Protein 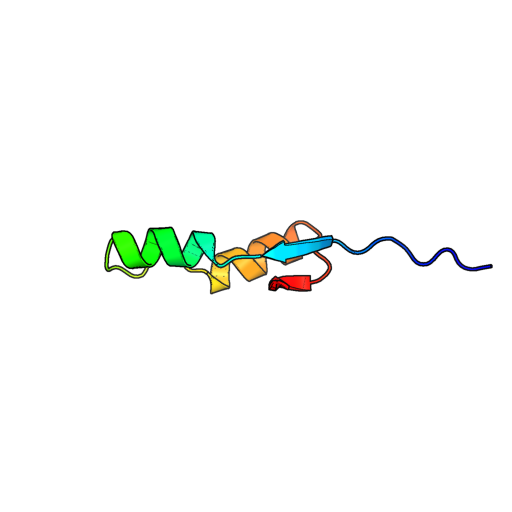AF-A0A2G2ACU0-F1 (afdb_monomer_lite)

pLDDT: mean 94.96, std 8.77, range [58.38, 98.75]

Foldseek 3Di:
DDDDDDAAEAEQVVQVVVCVVVVDCPPPSVVVQVVCVVVPHPYYD

Sequence (45 aa):
MATQDLRLGVNIDHVATVRNARGGDTPDPVRAAILAQEAGADGIT

Structure (mmCIF, N/CA/C/O backbone):
data_AF-A0A2G2ACU0-F1
#
_entry.id   AF-A0A2G2ACU0-F1
#
loop_
_atom_site.group_PDB
_atom_site.id
_atom_site.type_symbol
_atom_site.label_atom_id
_atom_site.label_alt_id
_atom_site.label_comp_id
_atom_site.label_asym_id
_atom_site.label_entity_id
_atom_site.label_seq_id
_atom_site.pdbx_PDB_ins_code
_atom_site.Cartn_x
_atom_site.Cartn_y
_atom_site.Cartn_z
_atom_site.occupancy
_atom_site.B_iso_or_equiv
_atom_site.auth_seq_id
_atom_site.auth_comp_id
_atom_site.auth_asym_id
_atom_site.auth_atom_id
_atom_site.pdbx_PDB_model_num
ATOM 1 N N . MET A 1 1 ? -15.183 11.589 29.803 1.00 58.38 1 MET A N 1
ATOM 2 C CA . MET A 1 1 ? -13.876 11.583 29.114 1.00 58.38 1 MET A CA 1
ATOM 3 C C . MET A 1 1 ? -14.121 10.965 27.753 1.00 58.38 1 MET A C 1
ATOM 5 O O . MET A 1 1 ? -14.616 9.848 27.730 1.00 58.38 1 MET A O 1
ATOM 9 N N . ALA A 1 2 ? -13.900 11.687 26.654 1.00 64.31 2 ALA A N 1
ATOM 10 C CA . ALA A 1 2 ? -13.957 11.064 25.335 1.00 64.31 2 ALA A CA 1
ATOM 11 C C . ALA A 1 2 ? -12.740 10.140 25.208 1.00 64.31 2 ALA A C 1
ATOM 13 O O . ALA A 1 2 ? -11.607 10.593 25.376 1.00 64.31 2 ALA A O 1
ATOM 14 N N . THR A 1 3 ? -12.971 8.851 24.995 1.00 72.44 3 THR A N 1
ATOM 15 C CA . THR A 1 3 ? -11.930 7.925 24.556 1.00 72.44 3 THR A CA 1
ATOM 16 C C . THR A 1 3 ? -11.518 8.353 23.155 1.00 72.44 3 THR A C 1
ATOM 18 O O . THR A 1 3 ? -12.359 8.441 22.268 1.00 72.44 3 THR A O 1
ATOM 21 N N . GLN A 1 4 ? -10.249 8.712 22.976 1.00 80.75 4 GLN A N 1
ATOM 22 C CA . GLN A 1 4 ? -9.684 8.891 21.641 1.00 80.75 4 GLN A CA 1
ATOM 23 C C . GLN A 1 4 ? -9.658 7.504 20.996 1.00 80.75 4 GLN A C 1
ATOM 25 O O . GLN A 1 4 ? -8.986 6.611 21.520 1.00 80.75 4 GLN A O 1
ATOM 30 N N . ASP A 1 5 ? -10.420 7.313 19.923 1.00 85.94 5 ASP A N 1
ATOM 31 C CA . ASP A 1 5 ? -10.419 6.052 19.189 1.00 85.94 5 ASP A CA 1
ATOM 32 C C . ASP A 1 5 ? -9.027 5.796 18.594 1.00 85.94 5 ASP A C 1
ATOM 34 O O . ASP A 1 5 ? -8.324 6.715 18.157 1.00 85.94 5 ASP A O 1
ATOM 38 N N . LEU A 1 6 ? -8.595 4.534 18.630 1.00 94.38 6 LEU A N 1
ATOM 39 C CA . LEU A 1 6 ? -7.303 4.131 18.087 1.00 94.38 6 LEU A CA 1
ATOM 40 C C . LEU A 1 6 ? -7.348 4.225 16.556 1.00 94.38 6 LEU A C 1
ATOM 42 O O . LEU A 1 6 ? -8.264 3.683 15.944 1.00 94.38 6 LEU A O 1
ATOM 46 N N . ARG A 1 7 ? -6.351 4.877 15.945 1.00 96.19 7 ARG A N 1
ATOM 47 C CA . ARG A 1 7 ? -6.285 5.080 14.490 1.00 96.19 7 ARG A CA 1
ATOM 48 C C . ARG A 1 7 ? -5.410 4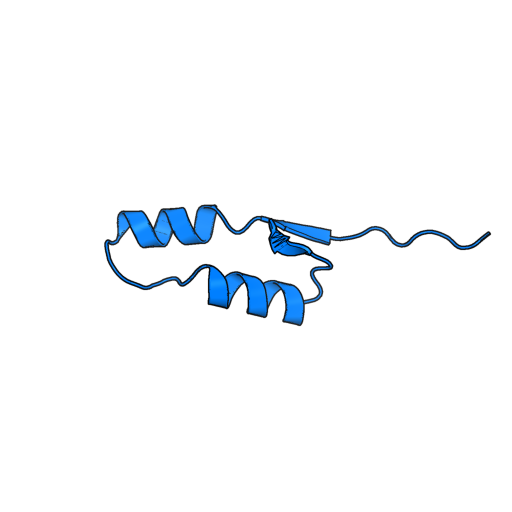.034 13.802 1.00 96.19 7 ARG A C 1
ATOM 50 O O . ARG A 1 7 ? -4.298 3.768 14.259 1.00 96.19 7 ARG A O 1
ATOM 57 N N . LEU A 1 8 ? -5.868 3.509 12.671 1.00 97.50 8 LEU A N 1
ATOM 58 C CA . LEU A 1 8 ? -5.116 2.623 11.788 1.00 97.50 8 LEU A CA 1
ATOM 59 C C . LEU A 1 8 ? -4.470 3.415 10.643 1.00 97.50 8 LEU A C 1
ATOM 61 O O . LEU A 1 8 ? -5.158 3.973 9.791 1.00 97.50 8 LEU A O 1
ATOM 65 N N . GLY A 1 9 ? -3.137 3.419 10.594 1.00 98.31 9 GLY A N 1
ATOM 66 C CA . GLY A 1 9 ? -2.371 3.859 9.426 1.00 98.31 9 GLY A CA 1
ATOM 67 C C . GLY A 1 9 ? -1.926 2.666 8.578 1.00 98.31 9 GLY A C 1
ATOM 68 O O . GLY A 1 9 ? -1.430 1.683 9.128 1.00 98.31 9 GLY A O 1
ATOM 69 N N . VAL A 1 10 ? -2.074 2.744 7.254 1.00 98.75 10 VAL A N 1
ATOM 70 C CA . VAL A 1 10 ? -1.623 1.693 6.324 1.00 98.75 10 VAL A CA 1
ATOM 71 C C . VAL A 1 10 ? -0.409 2.177 5.541 1.00 98.75 10 VAL A C 1
ATOM 73 O O . VAL A 1 10 ? -0.510 3.141 4.786 1.00 98.75 10 VAL A O 1
ATOM 76 N N . ASN A 1 11 ? 0.727 1.490 5.701 1.00 98.62 11 ASN A N 1
ATOM 77 C CA . ASN A 1 11 ? 1.913 1.738 4.885 1.00 98.62 11 ASN A CA 1
ATOM 78 C C . ASN A 1 11 ? 1.807 1.017 3.530 1.00 98.62 11 ASN A C 1
ATOM 80 O O . ASN A 1 11 ? 1.537 -0.186 3.495 1.00 98.62 11 ASN A O 1
ATOM 84 N N . ILE A 1 12 ? 2.039 1.731 2.428 1.00 98.56 12 ILE A N 1
ATOM 85 C CA . ILE A 1 12 ? 1.887 1.199 1.060 1.00 98.56 12 ILE A CA 1
ATOM 86 C C . ILE A 1 12 ? 3.211 1.004 0.302 1.00 98.56 12 ILE A C 1
ATOM 88 O O . ILE A 1 12 ? 3.186 0.662 -0.884 1.00 98.56 12 ILE A O 1
ATOM 92 N N . ASP A 1 13 ? 4.367 1.135 0.960 1.00 98.50 13 ASP A N 1
ATOM 93 C CA . ASP A 1 13 ? 5.687 1.031 0.314 1.00 98.50 13 ASP A CA 1
ATOM 94 C C . ASP A 1 13 ? 5.874 -0.294 -0.434 1.00 98.50 13 ASP A C 1
ATOM 96 O O . ASP A 1 13 ? 6.408 -0.340 -1.544 1.00 98.50 13 ASP A O 1
ATOM 100 N N . HIS A 1 14 ? 5.354 -1.386 0.126 1.00 98.38 14 HIS A N 1
ATOM 101 C CA . HIS A 1 14 ? 5.493 -2.718 -0.462 1.00 98.38 14 HIS A CA 1
ATOM 102 C C . HIS A 1 14 ? 4.676 -2.899 -1.750 1.00 98.38 14 HIS A C 1
ATOM 104 O O . HIS A 1 14 ? 5.034 -3.724 -2.595 1.00 98.38 14 HIS A O 1
ATOM 110 N N . VAL A 1 15 ? 3.628 -2.095 -1.964 1.00 98.56 15 VAL A N 1
ATOM 111 C CA . VAL A 1 15 ? 2.935 -2.036 -3.260 1.00 98.56 15 VAL A CA 1
ATOM 112 C C . VAL A 1 15 ? 3.892 -1.488 -4.319 1.00 98.56 15 VAL A C 1
ATOM 114 O O . VAL A 1 15 ? 4.038 -2.078 -5.393 1.00 98.56 15 VAL A O 1
ATOM 117 N N . ALA A 1 16 ? 4.618 -0.415 -3.990 1.00 98.12 16 ALA A N 1
ATOM 118 C CA . ALA A 1 16 ? 5.631 0.159 -4.869 1.00 98.12 16 ALA A CA 1
ATOM 119 C C . ALA A 1 16 ? 6.816 -0.795 -5.082 1.00 98.12 16 ALA A C 1
ATOM 121 O O . ALA A 1 16 ? 7.331 -0.870 -6.197 1.00 98.12 16 ALA A O 1
ATOM 122 N N . THR A 1 17 ? 7.217 -1.576 -4.073 1.00 98.44 17 THR A N 1
ATOM 123 C CA . THR A 1 17 ? 8.255 -2.609 -4.225 1.00 98.44 17 THR A CA 1
ATOM 124 C C . THR A 1 17 ? 7.894 -3.618 -5.317 1.00 98.44 17 THR A C 1
ATOM 126 O O . THR A 1 17 ? 8.702 -3.866 -6.213 1.00 98.44 17 THR A O 1
ATOM 129 N N . VAL A 1 18 ? 6.671 -4.162 -5.295 1.00 98.31 18 VAL A N 1
ATOM 130 C CA . VAL A 1 18 ? 6.210 -5.129 -6.310 1.00 98.31 18 VAL A CA 1
ATOM 131 C C . VAL A 1 18 ? 6.137 -4.487 -7.695 1.00 98.31 18 VAL A C 1
ATOM 133 O O . VAL A 1 18 ? 6.571 -5.095 -8.674 1.00 98.31 18 VAL A O 1
ATOM 136 N N . ARG A 1 19 ? 5.615 -3.258 -7.785 1.00 98.44 19 ARG A N 1
ATOM 137 C CA . ARG A 1 19 ? 5.552 -2.498 -9.041 1.00 98.44 19 ARG A CA 1
ATOM 138 C C . ARG A 1 19 ? 6.940 -2.317 -9.650 1.00 98.44 19 ARG A C 1
ATOM 140 O O . ARG A 1 19 ? 7.166 -2.668 -10.805 1.00 98.44 19 ARG A O 1
ATOM 147 N N . ASN A 1 20 ? 7.880 -1.815 -8.852 1.00 97.75 20 ASN A N 1
ATOM 148 C CA . ASN A 1 20 ? 9.235 -1.508 -9.299 1.00 97.75 20 ASN A CA 1
ATOM 149 C C . ASN A 1 20 ? 9.979 -2.773 -9.751 1.00 97.75 20 ASN A C 1
ATOM 151 O O . ASN A 1 20 ? 10.693 -2.729 -10.746 1.00 97.75 20 ASN A O 1
ATOM 155 N N . ALA A 1 21 ? 9.763 -3.909 -9.078 1.00 98.38 21 ALA A N 1
ATOM 156 C CA . ALA A 1 21 ? 10.341 -5.191 -9.484 1.00 98.38 21 ALA A CA 1
ATOM 157 C C . ALA A 1 21 ? 9.830 -5.681 -10.854 1.00 98.38 21 ALA A C 1
ATOM 159 O O . ALA A 1 21 ? 10.541 -6.407 -11.545 1.00 98.38 21 ALA A O 1
ATOM 160 N N . ARG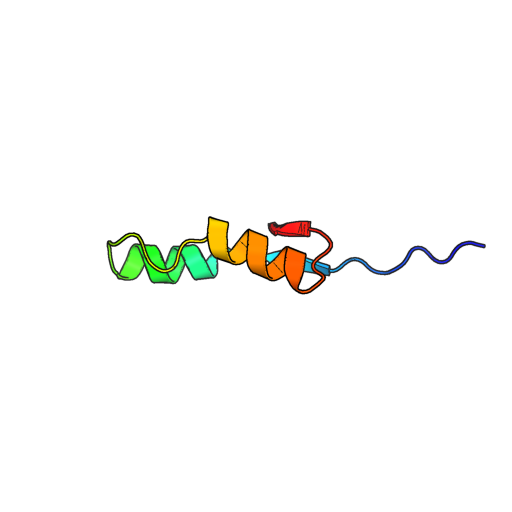 A 1 22 ? 8.610 -5.296 -11.256 1.00 97.19 22 ARG A N 1
ATOM 161 C CA . ARG A 1 22 ? 8.014 -5.656 -12.556 1.00 97.19 22 ARG A CA 1
ATOM 162 C C . ARG A 1 22 ? 8.344 -4.670 -13.676 1.00 97.19 22 ARG A C 1
ATOM 164 O O . ARG A 1 22 ? 8.256 -5.050 -14.838 1.00 97.19 22 ARG A O 1
ATOM 171 N N . GLY A 1 23 ? 8.692 -3.426 -13.342 1.00 93.44 23 GLY A N 1
ATOM 172 C CA . GLY A 1 23 ? 9.014 -2.386 -14.323 1.00 93.44 23 GLY A CA 1
ATOM 173 C C . GLY A 1 23 ? 7.812 -1.877 -15.133 1.00 93.44 23 GLY A C 1
ATOM 174 O O . GLY A 1 23 ? 7.998 -1.386 -16.241 1.00 93.44 23 GLY A O 1
ATOM 175 N N . GLY A 1 24 ? 6.592 -2.008 -14.604 1.00 93.19 24 GLY A N 1
ATOM 176 C CA . GLY A 1 24 ? 5.362 -1.485 -15.213 1.00 93.19 24 GLY A CA 1
ATOM 177 C C . GLY A 1 24 ? 4.510 -0.706 -14.209 1.00 93.19 24 GLY A C 1
ATOM 178 O O . GLY A 1 24 ? 4.909 -0.525 -13.062 1.00 93.19 24 GLY A O 1
ATOM 179 N N . ASP A 1 25 ? 3.309 -0.292 -14.613 1.00 95.31 25 ASP A N 1
ATOM 180 C CA . ASP A 1 25 ? 2.444 0.575 -13.792 1.00 95.31 25 ASP A CA 1
ATOM 181 C C . ASP A 1 25 ? 1.612 -0.176 -12.741 1.00 95.31 25 ASP A C 1
ATOM 183 O O . ASP A 1 25 ? 0.880 0.440 -11.967 1.00 95.31 25 ASP A O 1
ATOM 187 N N . THR A 1 26 ? 1.693 -1.513 -12.701 1.00 96.69 26 THR A N 1
ATOM 188 C CA . THR A 1 26 ? 0.874 -2.333 -11.799 1.00 96.69 26 THR A CA 1
ATOM 189 C C . THR A 1 26 ? 1.703 -3.222 -10.860 1.00 96.69 26 THR A C 1
ATOM 191 O O . THR A 1 26 ? 2.628 -3.918 -11.296 1.00 96.69 26 THR A O 1
ATOM 194 N N . PRO A 1 27 ? 1.342 -3.278 -9.562 1.00 97.69 27 PRO A N 1
ATOM 195 C CA . PRO A 1 27 ? 0.232 -2.563 -8.916 1.00 97.69 27 PRO A CA 1
ATOM 196 C C . PRO A 1 27 ? 0.512 -1.062 -8.716 1.00 97.69 27 PRO A C 1
ATOM 198 O O . PRO A 1 27 ? 1.657 -0.653 -8.560 1.00 97.69 27 PRO A O 1
ATOM 201 N N . ASP A 1 28 ? -0.545 -0.251 -8.697 1.00 98.25 28 ASP A N 1
ATOM 202 C CA . ASP A 1 28 ? -0.451 1.190 -8.444 1.00 98.25 28 ASP A CA 1
ATOM 203 C C . ASP A 1 28 ? -0.595 1.494 -6.934 1.00 98.25 28 ASP A C 1
ATOM 205 O O . ASP A 1 28 ? -1.646 1.192 -6.354 1.00 98.25 28 ASP A O 1
ATOM 209 N N . PRO A 1 29 ? 0.418 2.100 -6.280 1.00 98.06 29 PRO A N 1
ATOM 210 C CA . PRO A 1 29 ? 0.340 2.515 -4.880 1.00 98.06 29 PRO A CA 1
ATOM 211 C C . PRO A 1 29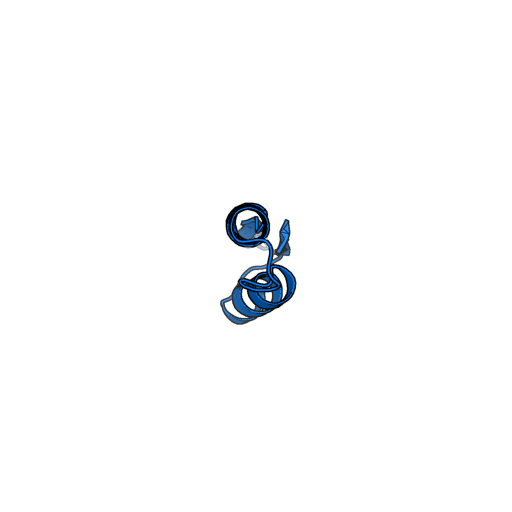 ? -0.768 3.537 -4.594 1.00 98.06 29 PRO A C 1
ATOM 213 O O . PRO A 1 29 ? -1.355 3.491 -3.516 1.00 98.06 29 PRO A O 1
ATOM 216 N N . VAL A 1 30 ? -1.110 4.418 -5.544 1.00 98.31 30 VAL A N 1
ATOM 217 C CA . VAL A 1 30 ? -2.196 5.398 -5.355 1.00 98.31 30 VAL A CA 1
ATOM 218 C C . VAL A 1 30 ? -3.535 4.680 -5.255 1.00 98.31 30 VAL A C 1
ATOM 220 O O . VAL A 1 30 ? -4.311 4.923 -4.331 1.00 98.31 30 VAL A O 1
ATOM 223 N N . ARG A 1 31 ? -3.786 3.719 -6.149 1.00 98.44 31 ARG A N 1
ATOM 224 C CA . ARG A 1 31 ? -4.961 2.851 -6.043 1.00 98.44 31 ARG A CA 1
ATOM 225 C C . ARG A 1 31 ? -4.999 2.076 -4.723 1.00 98.44 31 ARG A C 1
ATOM 227 O O . ARG A 1 31 ? -6.074 1.928 -4.150 1.00 98.44 31 ARG A O 1
ATOM 234 N N . ALA A 1 32 ? -3.859 1.589 -4.232 1.00 98.62 32 ALA A N 1
ATOM 235 C CA . ALA A 1 32 ? -3.799 0.895 -2.946 1.00 98.62 32 ALA A CA 1
ATOM 236 C C . ALA A 1 32 ? -4.134 1.814 -1.758 1.00 98.62 32 ALA A C 1
ATOM 238 O O . ALA A 1 32 ? -4.856 1.385 -0.861 1.00 98.62 32 ALA A O 1
ATOM 239 N N . ALA A 1 33 ? -3.678 3.072 -1.778 1.00 98.75 33 ALA A N 1
ATOM 240 C CA . ALA A 1 33 ? -4.040 4.078 -0.777 1.00 98.75 33 ALA A CA 1
ATOM 241 C C . ALA A 1 33 ? -5.559 4.294 -0.711 1.00 98.75 33 ALA A C 1
ATOM 243 O O . ALA A 1 33 ? -6.145 4.224 0.366 1.00 98.75 33 ALA A O 1
ATOM 244 N N . ILE A 1 34 ? -6.196 4.495 -1.871 1.00 98.75 34 ILE A N 1
ATOM 245 C CA . ILE A 1 34 ? -7.645 4.720 -1.969 1.00 98.75 34 ILE A CA 1
ATOM 246 C C . ILE A 1 34 ? -8.409 3.519 -1.403 1.00 98.75 34 ILE A C 1
ATOM 248 O O . ILE A 1 34 ? -9.262 3.691 -0.538 1.00 98.75 34 ILE A O 1
ATOM 252 N N . LEU A 1 35 ? -8.048 2.301 -1.822 1.00 98.75 35 LEU A N 1
ATOM 253 C CA . LEU A 1 35 ? -8.689 1.077 -1.335 1.00 98.75 35 LEU A CA 1
ATOM 254 C C . LEU A 1 35 ? -8.514 0.887 0.178 1.00 98.75 35 LEU A C 1
ATOM 256 O O . LEU A 1 35 ? -9.441 0.442 0.848 1.00 98.75 35 LEU A O 1
ATOM 260 N N . ALA A 1 36 ? -7.345 1.224 0.730 1.00 98.69 36 ALA A N 1
ATOM 261 C CA . ALA A 1 36 ? -7.109 1.147 2.169 1.00 98.69 36 ALA A CA 1
ATOM 262 C C . ALA A 1 36 ? -7.996 2.134 2.946 1.00 98.69 36 ALA A C 1
ATOM 264 O O . ALA A 1 36 ? -8.567 1.759 3.968 1.00 98.69 36 ALA A O 1
ATOM 265 N N . GLN A 1 37 ? -8.166 3.363 2.450 1.00 98.62 37 GLN A N 1
ATOM 266 C CA . GLN A 1 37 ? -9.075 4.341 3.058 1.00 98.62 37 GLN A CA 1
ATOM 267 C C . GLN A 1 37 ? -10.543 3.908 2.946 1.00 98.62 37 GLN A C 1
ATOM 269 O O . GLN A 1 37 ? -11.265 3.956 3.939 1.00 98.62 37 GLN A O 1
ATOM 274 N N . GLU A 1 38 ? -10.979 3.418 1.780 1.00 98.69 38 GLU A N 1
ATOM 275 C CA . GLU A 1 38 ? -12.329 2.859 1.586 1.00 98.69 38 GLU A CA 1
ATOM 276 C C . GLU A 1 38 ? -12.604 1.660 2.511 1.00 98.69 38 GLU A C 1
ATOM 278 O O . GLU A 1 38 ? -13.740 1.444 2.929 1.00 98.69 38 GLU A O 1
ATOM 283 N N . ALA A 1 39 ? -11.561 0.908 2.872 1.00 98.50 39 ALA A N 1
ATOM 284 C CA . ALA A 1 39 ? -11.627 -0.214 3.805 1.00 98.50 39 ALA A CA 1
ATOM 285 C C . ALA A 1 39 ? -11.540 0.188 5.293 1.00 98.50 39 ALA A C 1
ATOM 287 O O . ALA A 1 39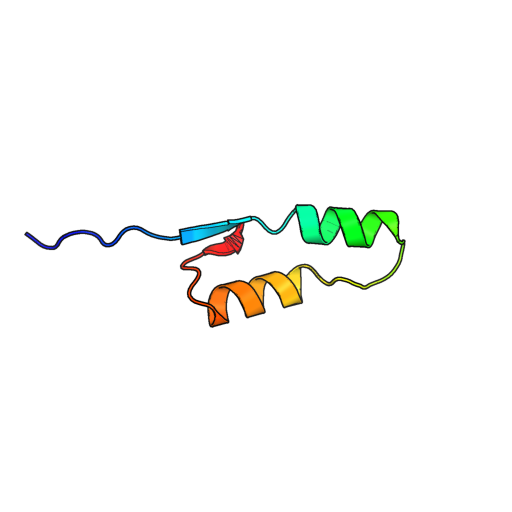 ? -11.595 -0.692 6.153 1.00 98.50 39 ALA A O 1
ATOM 288 N N . GLY A 1 40 ? -11.423 1.482 5.614 1.00 97.75 40 GLY A N 1
ATOM 289 C CA . GLY A 1 40 ? -11.441 1.989 6.990 1.00 97.75 40 GLY A CA 1
ATOM 290 C C . GLY A 1 40 ? -10.081 2.382 7.571 1.00 97.75 40 GLY A C 1
ATOM 291 O O . GLY A 1 40 ? -9.972 2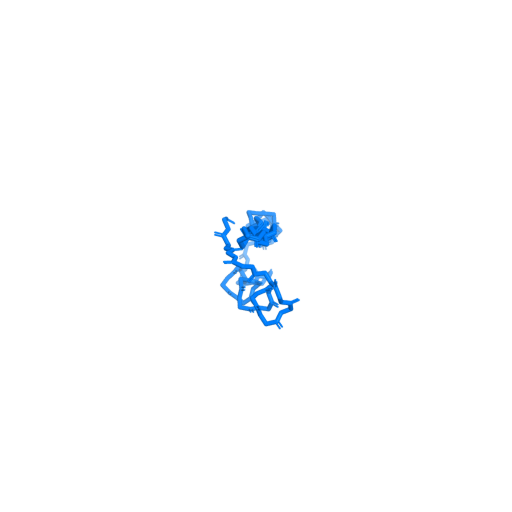.534 8.783 1.00 97.75 40 GLY A O 1
ATOM 292 N N . ALA A 1 41 ? -9.041 2.550 6.750 1.00 98.25 41 ALA A N 1
ATOM 293 C CA . ALA A 1 41 ? -7.803 3.168 7.217 1.00 98.25 41 ALA A CA 1
ATOM 294 C C . ALA A 1 41 ? -8.016 4.660 7.521 1.00 98.25 41 ALA A C 1
ATOM 296 O O . ALA A 1 41 ? -8.517 5.419 6.690 1.00 98.25 41 ALA A O 1
ATOM 297 N N . ASP A 1 42 ? -7.544 5.103 8.684 1.00 98.19 42 ASP A N 1
ATOM 298 C CA . ASP A 1 42 ? -7.600 6.502 9.115 1.00 98.19 42 ASP A CA 1
ATOM 299 C C . ASP A 1 42 ? -6.492 7.366 8.497 1.00 98.19 42 ASP A C 1
ATOM 301 O O . ASP A 1 42 ? -6.500 8.594 8.637 1.00 98.19 42 ASP A O 1
ATOM 305 N N . GLY A 1 43 ? -5.495 6.735 7.877 1.00 98.00 43 GLY A N 1
ATOM 306 C CA . GLY A 1 43 ? -4.362 7.394 7.242 1.00 98.00 43 GLY A CA 1
ATOM 307 C C . GLY A 1 43 ? -3.515 6.435 6.411 1.00 98.00 43 GLY A C 1
ATOM 308 O O . GLY A 1 43 ? -3.578 5.217 6.579 1.00 98.00 43 GLY A O 1
ATOM 309 N N . ILE A 1 44 ? -2.707 7.007 5.520 1.00 98.62 44 ILE A N 1
ATOM 310 C CA . ILE A 1 44 ? -1.780 6.285 4.642 1.00 98.62 44 ILE A CA 1
ATOM 311 C C . ILE A 1 44 ? -0.357 6.758 4.933 1.00 98.62 44 ILE A C 1
ATOM 313 O O . ILE A 1 44 ? -0.148 7.924 5.276 1.00 98.62 44 ILE A O 1
ATOM 317 N N . THR A 1 45 ? 0.611 5.851 4.838 1.00 97.38 45 THR A N 1
ATOM 318 C CA . THR A 1 45 ? 2.048 6.134 4.967 1.00 97.38 45 THR A CA 1
ATOM 319 C C . THR A 1 45 ? 2.827 5.496 3.830 1.00 97.38 45 THR A C 1
ATOM 321 O O . THR A 1 45 ? 2.406 4.427 3.334 1.00 97.38 45 THR A O 1
#

Secondary structure (DSSP, 8-state):
----PPPPEE--HHHHHHHHHHTSS-S-HHHHHHHHHHTT-SEE-

Radius of gyration: 13.64 Å; chains: 1; bounding box: 24×17×44 Å